Protein AF-A0A0B8QJV4-F1 (afdb_monomer)

Structure (mmCIF, N/CA/C/O backbone):
data_AF-A0A0B8QJV4-F1
#
_entry.id   AF-A0A0B8QJV4-F1
#
loop_
_atom_site.group_PDB
_atom_site.id
_atom_site.type_symbol
_atom_site.label_atom_id
_atom_site.label_alt_id
_atom_site.label_comp_id
_atom_site.label_asym_id
_atom_site.label_entity_id
_atom_site.label_seq_id
_atom_site.pdbx_PDB_ins_code
_atom_site.Cartn_x
_atom_site.Cartn_y
_atom_site.Cartn_z
_atom_site.occupancy
_atom_site.B_iso_or_equiv
_atom_site.auth_seq_id
_atom_site.auth_comp_id
_atom_site.auth_asym_id
_atom_site.auth_atom_id
_atom_site.pdbx_PDB_model_num
ATOM 1 N N . MET A 1 1 ? -22.226 -3.218 5.745 1.00 77.12 1 MET A N 1
ATOM 2 C CA . MET A 1 1 ? -21.005 -3.926 5.302 1.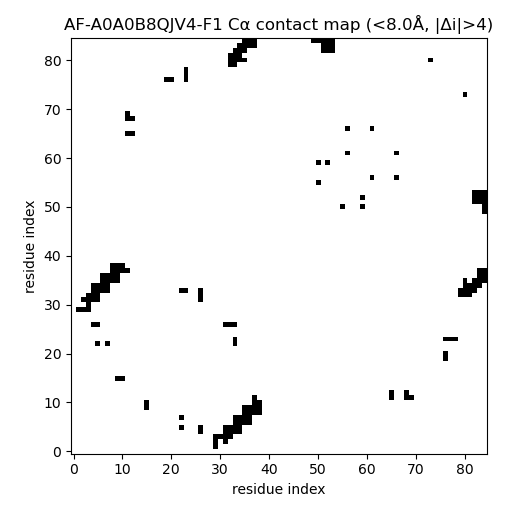00 77.12 1 MET A CA 1
ATOM 3 C C . MET A 1 1 ? -19.900 -2.892 5.170 1.00 77.12 1 MET A C 1
ATOM 5 O O . MET A 1 1 ? -20.178 -1.844 4.602 1.00 77.12 1 MET A O 1
ATOM 9 N N . LYS A 1 2 ? -18.712 -3.140 5.733 1.00 88.50 2 LYS A N 1
ATOM 10 C CA . LYS A 1 2 ? -17.520 -2.292 5.554 1.00 88.50 2 LYS A CA 1
ATOM 11 C C . LYS A 1 2 ? -16.503 -3.034 4.685 1.00 88.50 2 LYS A C 1
ATOM 13 O O . LYS A 1 2 ? -16.479 -4.265 4.733 1.00 88.50 2 LYS A O 1
ATOM 18 N N . TYR A 1 3 ? -15.711 -2.314 3.891 1.00 94.81 3 TYR A N 1
ATOM 19 C CA . TYR A 1 3 ? -14.579 -2.934 3.200 1.00 94.81 3 TYR A CA 1
ATOM 20 C C . TYR A 1 3 ? -13.567 -3.409 4.241 1.00 94.81 3 TYR A C 1
ATOM 22 O O . TYR A 1 3 ? -13.346 -2.715 5.228 1.00 94.81 3 TYR A O 1
ATOM 30 N N . GLN A 1 4 ? -13.005 -4.596 4.026 1.00 96.06 4 GLN A N 1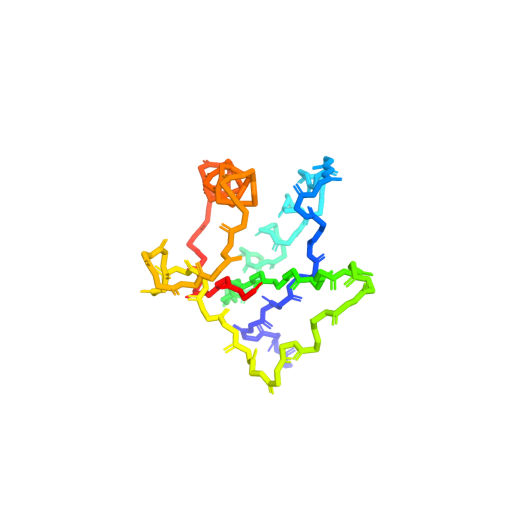
ATOM 31 C CA . GLN A 1 4 ? -11.979 -5.171 4.903 1.00 96.06 4 GLN A CA 1
ATOM 32 C C . GLN A 1 4 ? -10.571 -4.973 4.334 1.00 96.06 4 GLN A C 1
ATOM 34 O O . GLN A 1 4 ? -9.602 -4.996 5.080 1.00 96.06 4 GLN A O 1
ATOM 39 N N . HIS A 1 5 ? -10.468 -4.742 3.023 1.00 97.12 5 HIS A N 1
ATOM 40 C CA . HIS A 1 5 ? -9.208 -4.579 2.311 1.00 97.12 5 HIS A CA 1
ATOM 41 C C . HIS A 1 5 ? -9.394 -3.583 1.170 1.00 97.12 5 HIS A C 1
ATOM 43 O O . HIS A 1 5 ? -10.364 -3.667 0.413 1.00 97.12 5 HIS A O 1
ATOM 49 N N . ILE A 1 6 ? -8.479 -2.626 1.071 1.00 96.25 6 ILE A N 1
ATOM 50 C CA . ILE A 1 6 ? -8.368 -1.658 -0.011 1.00 96.25 6 ILE A CA 1
ATOM 51 C C . ILE A 1 6 ? -7.131 -2.018 -0.838 1.00 96.25 6 ILE A C 1
ATOM 53 O O . ILE A 1 6 ? -6.022 -2.060 -0.312 1.00 96.25 6 ILE A O 1
ATOM 57 N N . LEU A 1 7 ? -7.327 -2.248 -2.136 1.00 96.00 7 LEU A N 1
ATOM 58 C CA . LEU A 1 7 ? -6.250 -2.391 -3.111 1.00 96.00 7 LEU A CA 1
ATOM 59 C C . LEU A 1 7 ? -6.194 -1.135 -3.976 1.00 96.00 7 LEU A C 1
ATOM 61 O O . LEU A 1 7 ? -7.214 -0.726 -4.534 1.00 96.00 7 LEU A O 1
ATOM 65 N N . VAL A 1 8 ? -5.015 -0.529 -4.091 1.00 94.75 8 VAL A N 1
ATOM 66 C CA . VAL A 1 8 ? -4.823 0.701 -4.865 1.00 94.75 8 VAL A CA 1
ATOM 67 C C . VAL A 1 8 ? -3.797 0.477 -5.963 1.00 94.75 8 VAL A C 1
ATOM 69 O O . VAL A 1 8 ? -2.671 0.066 -5.691 1.00 94.75 8 VAL A O 1
ATOM 72 N N . ALA A 1 9 ? -4.190 0.776 -7.200 1.00 91.75 9 ALA A N 1
ATOM 73 C CA . ALA A 1 9 ? -3.278 0.777 -8.331 1.00 91.75 9 ALA A CA 1
ATOM 74 C C . ALA A 1 9 ? -2.437 2.059 -8.323 1.00 91.75 9 ALA A C 1
ATOM 76 O O . ALA A 1 9 ? -2.999 3.158 -8.348 1.00 91.75 9 ALA A O 1
ATOM 77 N N . LEU A 1 10 ? -1.114 1.917 -8.271 1.00 89.25 10 LEU A N 1
ATOM 78 C CA . LEU A 1 10 ? -0.160 3.020 -8.260 1.00 89.25 10 LEU A CA 1
ATOM 79 C C . LEU A 1 10 ? 0.732 2.970 -9.501 1.00 89.25 10 LEU A C 1
ATOM 81 O O . LEU A 1 10 ? 1.149 1.909 -9.967 1.00 89.25 10 LEU A O 1
ATOM 85 N N . GLU A 1 11 ? 1.072 4.149 -10.001 1.00 84.62 11 GLU A N 1
ATOM 86 C CA . GLU A 1 11 ? 2.158 4.304 -10.958 1.00 84.62 11 GLU A CA 1
ATOM 87 C C . GLU A 1 11 ? 3.474 4.429 -10.176 1.00 84.62 11 GLU A C 1
ATOM 89 O O . GLU A 1 11 ? 3.567 5.254 -9.264 1.00 84.62 11 GLU A O 1
ATOM 94 N N . LEU A 1 12 ? 4.484 3.610 -10.493 1.00 79.06 12 LEU A N 1
ATOM 95 C CA . LEU A 1 12 ? 5.795 3.715 -9.834 1.00 79.06 12 LEU A CA 1
ATOM 96 C C . LEU A 1 12 ? 6.570 4.934 -10.341 1.00 79.06 12 LEU A C 1
ATOM 98 O O . LEU A 1 12 ? 7.388 5.503 -9.617 1.00 79.06 12 LEU A O 1
ATOM 102 N N . GLU A 1 13 ? 6.320 5.350 -11.583 1.00 73.81 13 GLU A N 1
ATOM 103 C CA . GLU A 1 13 ? 6.932 6.532 -12.182 1.00 73.81 13 GLU A CA 1
ATOM 104 C C . GLU A 1 13 ? 5.996 7.751 -12.096 1.00 73.81 13 GLU A C 1
ATOM 106 O O . GLU A 1 13 ? 5.479 8.234 -13.100 1.00 73.81 13 GLU A O 1
ATOM 111 N N . GLY A 1 14 ? 5.772 8.284 -10.891 1.00 72.88 14 GLY A N 1
ATOM 112 C CA . GLY A 1 14 ? 4.957 9.491 -10.721 1.00 72.88 14 GLY A CA 1
ATOM 113 C C . GLY A 1 14 ? 4.765 9.937 -9.274 1.00 72.88 14 GLY A C 1
ATOM 114 O O . GLY A 1 14 ? 5.166 9.256 -8.333 1.00 72.88 14 GLY A O 1
ATOM 115 N N . GLU A 1 15 ? 4.136 11.100 -9.089 1.00 80.38 15 GLU A N 1
ATOM 116 C CA . GLU A 1 15 ? 3.682 11.527 -7.763 1.00 80.38 15 GLU A CA 1
ATOM 117 C C . GLU A 1 15 ? 2.337 10.876 -7.424 1.00 80.38 15 GLU A C 1
ATOM 119 O O . GLU A 1 15 ? 1.282 11.290 -7.904 1.00 80.38 15 GLU A O 1
ATOM 124 N N . CYS A 1 16 ? 2.380 9.863 -6.558 1.00 88.75 16 CYS A N 1
ATOM 125 C CA . CYS A 1 16 ? 1.203 9.119 -6.103 1.00 88.75 16 CYS A CA 1
ATOM 126 C C . CYS A 1 16 ? 0.740 9.505 -4.685 1.00 88.75 16 CYS A C 1
ATOM 128 O O . CYS A 1 16 ? -0.220 8.927 -4.175 1.00 88.75 16 CYS A O 1
ATOM 130 N N . ASN A 1 17 ? 1.377 10.499 -4.053 1.00 90.81 17 ASN A N 1
ATOM 131 C CA . ASN A 1 17 ? 1.162 10.862 -2.644 1.00 90.81 17 ASN A CA 1
ATOM 132 C C . ASN A 1 17 ? -0.309 11.145 -2.319 1.00 90.81 17 ASN A C 1
ATOM 134 O O . ASN A 1 17 ? -0.836 10.605 -1.357 1.00 90.81 17 ASN A O 1
ATOM 138 N N . VAL A 1 18 ? -1.014 11.898 -3.171 1.00 92.88 18 VAL A N 1
ATOM 139 C CA . VAL A 1 18 ? -2.442 12.216 -2.966 1.00 92.88 18 VAL A CA 1
ATOM 140 C C . VAL A 1 18 ? -3.310 10.953 -2.933 1.00 92.88 18 VAL A C 1
ATOM 142 O O . VAL A 1 18 ? -4.280 10.871 -2.173 1.00 92.88 18 VAL A O 1
ATOM 145 N N . LEU A 1 19 ? -2.978 9.960 -3.762 1.00 93.44 19 LEU A N 1
ATOM 146 C CA . LEU A 1 19 ? -3.711 8.702 -3.828 1.00 93.44 19 LEU A CA 1
ATOM 147 C C . LEU A 1 19 ? -3.404 7.830 -2.604 1.00 93.44 19 LEU A C 1
ATOM 149 O O . LEU A 1 19 ? -4.332 7.279 -2.008 1.00 93.44 19 LEU A O 1
ATOM 153 N N . ILE A 1 20 ? -2.135 7.789 -2.186 1.00 94.56 20 ILE A N 1
ATOM 154 C CA . ILE A 1 20 ? -1.689 7.124 -0.955 1.00 94.56 20 ILE A CA 1
ATOM 155 C C . ILE A 1 20 ? -2.382 7.744 0.266 1.00 94.56 20 ILE A C 1
ATOM 157 O O . ILE A 1 20 ? -3.007 7.026 1.043 1.00 94.56 20 ILE A O 1
ATOM 161 N N . ASP A 1 21 ? -2.369 9.070 0.403 1.00 95.62 21 ASP A N 1
ATOM 162 C CA . ASP A 1 21 ? -2.973 9.789 1.530 1.00 95.62 21 ASP A CA 1
ATOM 163 C C . ASP A 1 21 ? -4.475 9.502 1.643 1.00 95.62 21 ASP A C 1
AT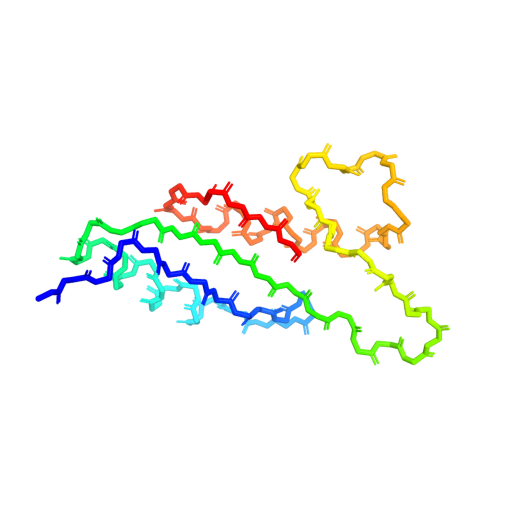OM 165 O O . ASP A 1 21 ? -5.005 9.262 2.737 1.00 95.62 21 ASP A O 1
ATOM 169 N N . ARG A 1 22 ? -5.179 9.487 0.503 1.00 95.88 22 ARG A N 1
ATOM 170 C CA . ARG A 1 22 ? -6.607 9.161 0.456 1.00 95.88 22 ARG A CA 1
ATOM 171 C C . ARG A 1 22 ? -6.855 7.705 0.842 1.00 95.88 22 ARG A C 1
ATOM 173 O O . ARG A 1 22 ? -7.762 7.448 1.632 1.00 95.88 22 ARG A O 1
ATOM 180 N N . ALA A 1 23 ? -6.059 6.774 0.327 1.00 95.88 23 ALA A N 1
ATOM 181 C CA . ALA A 1 23 ? -6.187 5.357 0.639 1.00 95.88 23 ALA A CA 1
ATOM 182 C C . ALA A 1 23 ? -5.951 5.079 2.127 1.00 95.88 23 ALA A C 1
ATOM 184 O O . ALA A 1 23 ? -6.776 4.434 2.770 1.00 95.88 23 ALA A O 1
ATOM 185 N N . VAL A 1 24 ? -4.890 5.657 2.695 1.00 96.69 24 VAL A N 1
ATOM 186 C CA . VAL A 1 24 ? -4.572 5.577 4.125 1.00 96.69 24 VAL A CA 1
ATOM 187 C C . VAL A 1 24 ? -5.698 6.165 4.971 1.00 96.69 24 VAL A C 1
ATOM 189 O O . VAL A 1 24 ? -6.103 5.564 5.965 1.00 96.69 24 VAL A O 1
ATOM 192 N N . SER A 1 25 ? -6.239 7.321 4.581 1.00 96.81 25 SER A N 1
ATOM 193 C CA . SER A 1 25 ? -7.350 7.952 5.301 1.00 96.81 25 SER A CA 1
ATOM 194 C C . SER A 1 25 ? -8.601 7.069 5.299 1.00 96.81 25 SER A C 1
ATOM 196 O O . SER A 1 25 ? -9.253 6.918 6.332 1.00 96.81 25 SER A O 1
ATOM 198 N N . MET A 1 26 ? -8.919 6.449 4.159 1.00 95.50 26 MET A N 1
ATOM 199 C CA . MET A 1 26 ? -10.048 5.525 4.039 1.00 95.50 26 MET A CA 1
ATOM 200 C C . MET A 1 26 ? -9.829 4.248 4.854 1.00 95.50 26 MET A C 1
ATOM 202 O O . MET A 1 26 ? -10.726 3.867 5.601 1.00 95.50 26 MET A O 1
ATOM 206 N N . ALA A 1 27 ? -8.645 3.635 4.761 1.00 96.62 27 ALA A N 1
ATOM 207 C CA . ALA A 1 27 ? -8.271 2.434 5.506 1.00 96.62 27 ALA A CA 1
ATOM 208 C C . ALA A 1 27 ? -8.377 2.657 7.021 1.00 96.62 27 ALA A C 1
ATOM 210 O O . ALA A 1 27 ? -9.013 1.870 7.718 1.00 96.62 27 ALA A O 1
ATOM 211 N N . LYS A 1 28 ? -7.861 3.789 7.520 1.00 95.75 28 LYS A N 1
ATOM 212 C CA . LYS A 1 28 ? -7.969 4.185 8.935 1.00 95.75 28 LYS A CA 1
ATOM 213 C C . LYS A 1 28 ? -9.415 4.388 9.383 1.00 95.75 28 LYS A C 1
ATOM 215 O O . LYS A 1 28 ? -9.762 3.993 10.490 1.00 95.75 28 LYS A O 1
ATOM 220 N N . LEU A 1 29 ? -10.260 4.995 8.546 1.00 95.75 29 LEU A N 1
ATOM 221 C CA . LEU A 1 29 ? -11.654 5.290 8.896 1.00 95.75 29 LEU A CA 1
ATOM 222 C C . LEU A 1 29 ? -12.487 4.021 9.120 1.00 95.75 29 LEU A C 1
ATOM 224 O O . LEU A 1 29 ? -13.388 4.019 9.957 1.00 95.75 29 LEU A O 1
ATOM 228 N N . ILE A 1 30 ? -12.214 2.965 8.354 1.00 95.38 30 ILE A N 1
ATOM 229 C CA . ILE A 1 30 ? -13.004 1.727 8.386 1.00 95.38 30 ILE A CA 1
ATOM 230 C C . ILE A 1 30 ? -12.255 0.540 8.993 1.00 95.38 30 ILE A C 1
ATOM 232 O O . ILE A 1 30 ? -12.832 -0.547 9.065 1.00 95.38 30 ILE A O 1
ATOM 236 N N . ASP A 1 31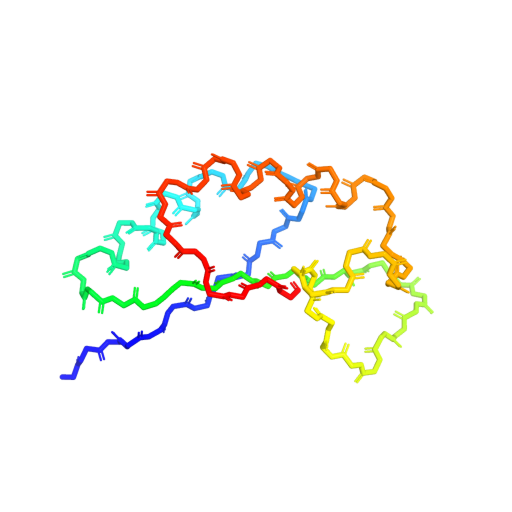 ? -11.024 0.749 9.462 1.00 95.06 31 ASP A N 1
ATOM 237 C CA . ASP A 1 31 ? -10.137 -0.294 9.980 1.00 95.06 31 ASP A CA 1
ATOM 238 C C . ASP A 1 31 ? -10.000 -1.447 8.970 1.00 95.06 31 ASP A C 1
ATOM 240 O O . ASP A 1 31 ? -10.473 -2.562 9.199 1.00 95.06 31 ASP A O 1
ATOM 244 N N . ALA A 1 32 ? -9.471 -1.111 7.790 1.00 96.81 32 ALA A N 1
ATOM 245 C CA . ALA A 1 32 ? -9.255 -2.027 6.673 1.00 96.81 32 ALA A CA 1
ATOM 246 C C . ALA A 1 32 ? -7.774 -2.149 6.326 1.00 96.81 32 ALA A C 1
ATOM 248 O O . ALA A 1 32 ? -7.022 -1.184 6.412 1.00 96.81 32 ALA A O 1
ATOM 249 N N . GLN A 1 33 ? -7.399 -3.319 5.828 1.00 97.50 33 GLN A N 1
ATOM 250 C CA . GLN A 1 33 ? -6.087 -3.584 5.257 1.00 97.50 33 GLN A CA 1
ATOM 251 C C . GLN A 1 33 ? -5.833 -2.745 4.000 1.00 97.50 33 GLN A C 1
ATOM 253 O O . GLN A 1 33 ? -6.771 -2.383 3.281 1.00 97.50 33 GLN A O 1
ATOM 258 N N . LEU A 1 34 ? -4.561 -2.466 3.714 1.00 96.19 34 LEU A N 1
ATOM 259 C CA . LEU A 1 34 ? -4.135 -1.690 2.552 1.00 96.19 34 LEU A CA 1
ATOM 260 C C . LEU A 1 34 ? -3.049 -2.440 1.776 1.00 96.19 34 LEU A C 1
ATOM 262 O O . LEU A 1 34 ? -2.039 -2.837 2.349 1.00 96.19 34 LEU A O 1
ATOM 266 N N . SER A 1 35 ? -3.251 -2.596 0.470 1.00 94.94 35 SER A N 1
ATOM 267 C CA . SER A 1 35 ? -2.263 -3.142 -0.466 1.00 94.94 35 SER A CA 1
ATOM 268 C C . SER A 1 35 ? -2.132 -2.253 -1.694 1.00 94.94 35 SER A C 1
ATOM 270 O O . SER A 1 35 ? -3.064 -1.527 -2.061 1.00 94.94 35 SER A O 1
ATOM 272 N N . PHE A 1 36 ? -0.985 -2.351 -2.356 1.00 92.88 36 PHE A N 1
ATOM 273 C CA . PHE A 1 36 ? -0.697 -1.644 -3.597 1.00 92.88 36 PHE A CA 1
ATOM 274 C C . PHE A 1 36 ? -0.458 -2.618 -4.748 1.00 92.88 36 PHE A C 1
ATOM 276 O O . PHE A 1 36 ? -0.007 -3.740 -4.541 1.00 92.88 36 PHE A O 1
ATOM 283 N N . VAL A 1 37 ? -0.784 -2.186 -5.963 1.00 89.19 37 VAL A N 1
ATOM 284 C CA . VAL A 1 37 ? -0.445 -2.901 -7.197 1.00 89.19 37 VAL A CA 1
ATOM 285 C C . VAL A 1 37 ? 0.092 -1.919 -8.226 1.00 89.19 37 VAL A C 1
ATOM 287 O O . VAL A 1 37 ? -0.491 -0.854 -8.428 1.00 89.19 37 VAL A O 1
ATOM 290 N N . HIS A 1 38 ? 1.185 -2.265 -8.885 1.00 85.69 38 HIS A N 1
ATOM 291 C CA . HIS A 1 38 ? 1.688 -1.569 -10.055 1.00 85.69 38 HIS A CA 1
ATOM 292 C C . HIS A 1 38 ? 1.529 -2.448 -11.296 1.00 85.69 38 HIS A C 1
ATOM 294 O O . HIS A 1 38 ? 1.766 -3.650 -11.266 1.00 85.69 38 HIS A O 1
ATOM 300 N N . ILE A 1 39 ? 1.120 -1.841 -12.408 1.00 79.00 39 ILE A N 1
ATOM 301 C CA . ILE A 1 39 ? 0.994 -2.530 -13.692 1.00 79.00 39 ILE A CA 1
ATOM 302 C C . ILE A 1 39 ? 2.018 -1.902 -14.635 1.00 79.00 39 ILE A C 1
ATOM 304 O O . ILE A 1 39 ? 1.807 -0.787 -15.110 1.00 79.00 39 ILE A O 1
ATOM 308 N N . ASP A 1 40 ? 3.118 -2.612 -14.906 1.00 73.12 40 ASP A N 1
ATOM 309 C CA . ASP A 1 40 ? 4.114 -2.161 -15.882 1.00 73.12 40 ASP A CA 1
ATOM 310 C C . ASP A 1 40 ? 3.505 -2.256 -17.294 1.00 73.12 40 ASP A C 1
ATOM 312 O O . ASP A 1 40 ? 3.273 -3.338 -17.834 1.00 73.12 40 ASP A O 1
ATOM 316 N N . GLY A 1 41 ? 3.202 -1.098 -17.883 1.00 65.50 41 GLY A N 1
ATOM 317 C CA . GLY A 1 41 ? 2.662 -0.978 -19.237 1.00 65.50 41 GLY A CA 1
ATOM 318 C C . GLY A 1 41 ? 3.715 -1.071 -20.347 1.00 65.50 41 GLY A C 1
ATOM 319 O O . GLY A 1 41 ? 3.377 -0.854 -21.513 1.00 65.50 41 GLY A O 1
ATOM 320 N N . SER A 1 42 ? 4.990 -1.337 -20.032 1.00 62.38 42 SER A N 1
ATOM 321 C CA . SER A 1 42 ? 6.030 -1.444 -21.054 1.00 62.38 42 SER A CA 1
ATOM 322 C C . SER A 1 42 ? 5.806 -2.680 -21.935 1.00 62.38 42 SER A C 1
ATOM 324 O O . SER A 1 42 ? 5.950 -3.831 -21.534 1.00 62.38 42 SER A O 1
ATOM 326 N N . HIS A 1 43 ? 5.403 -2.421 -23.181 1.00 51.81 43 HIS A N 1
ATOM 327 C CA . HIS A 1 43 ? 5.180 -3.428 -24.211 1.00 51.81 43 HIS A CA 1
ATOM 328 C C . HIS A 1 43 ? 6.443 -4.279 -24.426 1.00 51.81 43 HIS A C 1
ATOM 330 O O . HIS A 1 43 ? 7.402 -3.810 -25.037 1.00 51.81 43 HIS A O 1
ATOM 336 N N . GLY A 1 44 ? 6.446 -5.533 -23.972 1.00 53.75 44 GLY A N 1
ATOM 337 C CA . GLY A 1 44 ? 7.507 -6.474 -24.341 1.00 53.75 44 GLY A CA 1
ATOM 338 C C . GLY A 1 44 ? 7.506 -7.792 -23.581 1.00 53.75 44 GLY A C 1
ATOM 339 O O . GLY A 1 44 ? 7.627 -8.841 -24.206 1.00 53.75 44 GLY A O 1
ATOM 340 N N . GLU A 1 45 ? 7.309 -7.763 -22.265 1.00 56.84 45 GLU A N 1
ATOM 341 C CA . GLU A 1 45 ? 7.359 -8.972 -21.439 1.00 56.84 45 GLU A CA 1
ATOM 342 C C . GLU A 1 45 ? 6.045 -9.116 -20.676 1.00 56.84 45 GLU A C 1
ATOM 344 O O . GLU A 1 45 ? 5.779 -8.428 -19.696 1.00 56.84 45 GLU A O 1
ATOM 349 N N . ILE A 1 46 ? 5.172 -9.987 -21.186 1.00 56.41 46 ILE A N 1
ATOM 350 C CA . ILE A 1 46 ? 3.968 -10.408 -20.472 1.00 56.41 46 ILE A CA 1
ATOM 351 C C . ILE A 1 46 ? 4.460 -11.206 -19.265 1.00 56.41 46 ILE A C 1
ATOM 353 O O . ILE A 1 46 ? 4.858 -12.358 -19.430 1.00 56.41 46 ILE A O 1
ATOM 357 N N . TYR A 1 47 ? 4.449 -10.612 -18.074 1.00 59.31 47 TYR A N 1
ATOM 358 C CA . TYR A 1 47 ? 4.597 -11.374 -16.839 1.00 59.31 47 TYR A CA 1
ATOM 359 C C . TYR A 1 47 ? 3.323 -12.212 -16.664 1.00 59.31 47 TYR A C 1
ATOM 361 O O . TYR A 1 47 ? 2.240 -11.640 -16.524 1.00 59.31 47 TYR A O 1
ATOM 369 N N . PRO A 1 48 ? 3.401 -13.555 -16.733 1.00 61.16 48 PRO A N 1
ATOM 370 C CA . PRO A 1 48 ? 2.216 -14.400 -16.606 1.00 61.16 48 PRO A CA 1
ATOM 371 C C . PRO A 1 48 ? 1.701 -14.462 -15.162 1.00 61.16 48 PRO A C 1
ATOM 373 O O . PRO A 1 48 ? 0.596 -14.950 -14.931 1.00 61.16 48 PRO A O 1
ATOM 376 N N . GLU A 1 49 ? 2.490 -13.982 -14.199 1.00 66.00 49 GLU A N 1
ATOM 377 C CA . GLU A 1 49 ? 2.252 -14.152 -12.772 1.00 66.00 49 GLU A CA 1
ATOM 378 C C . GLU A 1 49 ? 2.278 -12.816 -12.027 1.00 66.00 49 GLU A C 1
ATOM 380 O O . GLU A 1 49 ? 3.002 -11.886 -12.385 1.00 66.00 49 GLU A O 1
ATOM 385 N N . LEU A 1 50 ? 1.465 -12.748 -10.971 1.00 73.19 50 LEU A N 1
ATOM 386 C CA . LEU A 1 50 ? 1.492 -11.680 -9.982 1.00 73.19 50 LEU A CA 1
ATOM 387 C C . LEU A 1 50 ? 2.768 -11.834 -9.149 1.00 73.19 50 LEU A C 1
ATOM 389 O O . LEU A 1 50 ? 2.966 -12.872 -8.516 1.00 73.19 50 LEU A O 1
ATOM 393 N N . VAL A 1 51 ? 3.623 -10.817 -9.142 1.00 75.31 51 VAL A N 1
ATOM 394 C CA . VAL A 1 51 ? 4.893 -10.847 -8.411 1.00 75.31 51 VAL A CA 1
ATOM 395 C C . VAL A 1 51 ? 4.722 -10.079 -7.108 1.00 75.31 51 VAL A C 1
ATOM 397 O O . VAL A 1 51 ? 4.389 -8.906 -7.136 1.00 75.31 51 VAL A O 1
ATOM 400 N N . ASP A 1 52 ? 4.949 -10.712 -5.956 1.00 76.62 52 ASP A N 1
ATOM 401 C CA . ASP A 1 52 ? 4.998 -9.982 -4.683 1.00 76.62 52 ASP A CA 1
ATOM 402 C C . ASP A 1 52 ? 6.359 -9.292 -4.544 1.00 76.62 52 ASP A C 1
ATOM 404 O O . ASP A 1 52 ? 7.386 -9.937 -4.303 1.00 76.62 52 ASP A O 1
ATOM 408 N N . LEU A 1 53 ? 6.366 -7.970 -4.708 1.00 73.25 53 LEU A N 1
ATOM 409 C CA . LEU A 1 53 ? 7.567 -7.139 -4.701 1.00 73.25 53 LEU A CA 1
ATOM 410 C C . LEU A 1 53 ? 8.205 -7.046 -3.308 1.00 73.25 53 LEU A C 1
ATOM 412 O O . LEU A 1 53 ? 9.408 -6.798 -3.211 1.00 73.25 53 LEU A O 1
ATOM 416 N N . GLN A 1 54 ? 7.440 -7.270 -2.231 1.00 69.56 54 GLN A N 1
ATOM 417 C CA . GLN A 1 54 ? 7.993 -7.312 -0.875 1.00 69.56 54 GLN A CA 1
ATOM 418 C C . GLN A 1 54 ? 8.764 -8.616 -0.627 1.00 69.56 54 GLN A C 1
ATOM 420 O O . GLN A 1 54 ? 9.825 -8.592 -0.004 1.00 69.56 54 GLN A O 1
ATOM 425 N N . ALA A 1 55 ? 8.263 -9.747 -1.134 1.00 67.62 55 ALA A N 1
ATOM 426 C CA . ALA A 1 55 ? 8.883 -11.059 -0.930 1.00 67.62 55 ALA A CA 1
ATOM 427 C C . ALA A 1 55 ? 10.038 -11.356 -1.905 1.00 67.62 55 ALA A C 1
ATOM 429 O O . ALA A 1 55 ? 10.995 -12.038 -1.541 1.00 67.62 55 ALA A O 1
ATOM 430 N N . SER A 1 56 ? 9.969 -10.844 -3.138 1.00 61.00 56 SER A N 1
ATOM 431 C CA . SER A 1 56 ? 10.862 -11.230 -4.246 1.00 61.00 56 SER A CA 1
ATOM 432 C C . SER A 1 56 ? 11.888 -10.161 -4.643 1.00 61.00 56 SER A C 1
ATOM 434 O O . SER A 1 56 ? 12.463 -10.218 -5.730 1.00 61.00 56 SER A O 1
ATOM 436 N N . TYR A 1 57 ? 12.182 -9.218 -3.738 1.00 56.94 57 TYR A N 1
ATOM 437 C CA . TYR A 1 57 ? 13.096 -8.082 -3.949 1.00 56.94 57 TYR A CA 1
ATOM 438 C C . TYR A 1 57 ? 14.454 -8.450 -4.589 1.00 56.94 57 TYR A C 1
ATOM 440 O O . TYR A 1 57 ? 15.069 -7.618 -5.251 1.00 56.94 57 TYR A O 1
ATOM 448 N N . HIS A 1 58 ? 14.936 -9.684 -4.393 1.00 54.94 58 HIS A N 1
ATOM 449 C CA . HIS A 1 58 ? 16.214 -10.175 -4.926 1.00 54.94 58 HIS A CA 1
ATOM 450 C C . HIS A 1 58 ? 16.106 -11.049 -6.188 1.00 54.94 58 HIS A C 1
ATOM 452 O O . HIS A 1 58 ? 17.133 -11.319 -6.808 1.00 54.94 58 HIS A O 1
ATOM 458 N N . GLU A 1 59 ? 14.910 -11.506 -6.565 1.00 53.28 59 GLU A N 1
ATOM 459 C CA . GLU A 1 59 ? 14.726 -12.552 -7.587 1.00 53.28 59 GLU A CA 1
ATOM 460 C C . GLU A 1 59 ? 13.943 -12.078 -8.814 1.00 53.28 59 GLU A C 1
ATOM 462 O O . GLU A 1 59 ? 14.104 -12.633 -9.901 1.00 53.28 59 GLU A O 1
ATOM 467 N N . ALA A 1 60 ? 13.125 -11.034 -8.675 1.00 57.38 60 ALA A N 1
ATOM 468 C CA . ALA A 1 60 ? 12.375 -10.501 -9.797 1.00 57.38 60 ALA A CA 1
ATOM 469 C C . ALA A 1 60 ? 13.278 -9.641 -10.710 1.00 57.38 60 ALA A C 1
ATOM 471 O O . ALA A 1 60 ? 14.123 -8.889 -10.211 1.00 57.38 60 ALA A O 1
ATOM 472 N N . PRO A 1 61 ? 13.090 -9.674 -12.044 1.00 58.66 61 PRO A N 1
ATOM 473 C CA . PRO A 1 61 ? 13.733 -8.770 -13.007 1.00 58.66 61 PRO A CA 1
ATOM 474 C C . PRO A 1 61 ? 13.195 -7.329 -12.891 1.00 58.66 61 PRO A C 1
ATOM 476 O O . PRO A 1 61 ? 12.867 -6.665 -13.873 1.00 58.66 61 PRO A O 1
ATOM 479 N N . LEU A 1 62 ? 13.093 -6.815 -11.668 1.00 63.16 62 LEU A N 1
ATOM 480 C CA . LEU A 1 62 ? 12.687 -5.451 -11.403 1.00 63.16 62 LEU A CA 1
ATOM 481 C C . LEU A 1 62 ? 13.838 -4.530 -11.771 1.00 63.16 62 LEU A C 1
ATOM 483 O O . LEU A 1 62 ? 14.980 -4.681 -11.326 1.00 63.16 62 LEU A O 1
ATOM 487 N N . LYS A 1 63 ? 13.530 -3.515 -12.574 1.00 67.69 63 LYS A N 1
ATOM 488 C CA . LYS A 1 63 ? 14.471 -2.429 -12.832 1.00 67.69 63 LYS A CA 1
ATOM 489 C C . LYS A 1 63 ? 14.837 -1.807 -11.480 1.00 67.69 63 LYS A C 1
ATOM 491 O O . LYS A 1 63 ? 13.957 -1.496 -10.682 1.00 67.69 63 LYS A O 1
ATOM 496 N N . LYS A 1 64 ? 16.128 -1.548 -11.243 1.00 70.88 64 LYS A N 1
ATOM 497 C CA . LYS A 1 64 ? 16.633 -0.883 -10.020 1.00 70.88 64 LYS A CA 1
ATOM 498 C C . LYS A 1 64 ? 15.826 0.375 -9.650 1.00 70.88 64 LYS A C 1
ATOM 500 O O . LYS A 1 64 ? 15.579 0.640 -8.480 1.00 70.88 64 LYS A O 1
ATOM 505 N N . ARG A 1 65 ? 15.363 1.114 -10.662 1.00 72.44 65 ARG A N 1
ATOM 506 C CA . ARG A 1 65 ? 14.503 2.293 -10.510 1.00 72.44 65 ARG A CA 1
ATOM 507 C C . ARG A 1 65 ? 13.137 1.969 -9.889 1.00 72.44 65 ARG A C 1
ATOM 509 O O . ARG A 1 65 ? 12.701 2.712 -9.019 1.00 72.44 65 ARG A O 1
ATOM 516 N N . SER A 1 66 ? 12.482 0.883 -10.300 1.00 75.75 66 SER A N 1
ATOM 517 C CA . SER A 1 66 ? 11.185 0.446 -9.756 1.00 75.75 66 SER A CA 1
ATOM 518 C C . SER A 1 66 ? 11.303 0.105 -8.274 1.00 75.75 66 SER A C 1
ATOM 520 O O . SER A 1 66 ? 10.473 0.516 -7.472 1.00 75.75 66 SER A O 1
ATOM 522 N N . VAL A 1 67 ? 12.400 -0.557 -7.906 1.00 76.50 67 VAL A N 1
ATOM 523 C CA . VAL A 1 67 ? 12.737 -0.894 -6.521 1.00 76.50 67 VAL A CA 1
ATOM 524 C C . VAL A 1 67 ? 12.960 0.358 -5.662 1.00 76.50 67 VAL A C 1
ATOM 526 O O . VAL A 1 67 ? 12.410 0.478 -4.570 1.00 76.50 67 VAL A O 1
ATOM 529 N N . GLU A 1 68 ? 13.728 1.330 -6.160 1.00 81.31 68 GLU A N 1
ATOM 530 C CA . GLU A 1 68 ? 13.947 2.603 -5.459 1.00 81.31 68 GLU 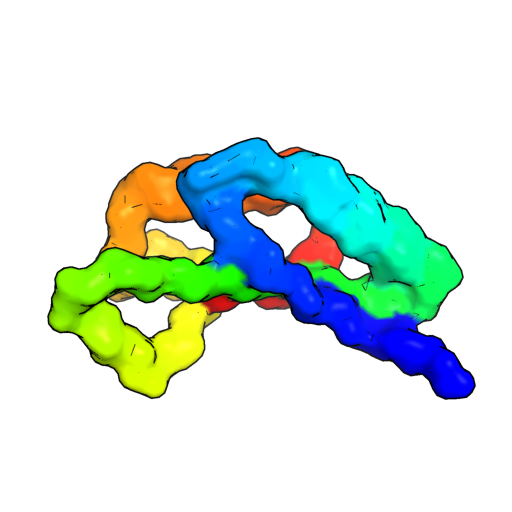A CA 1
ATOM 531 C C . GLU A 1 68 ? 12.641 3.386 -5.246 1.00 81.31 68 GLU A C 1
ATOM 533 O O . GLU A 1 68 ? 12.462 4.011 -4.202 1.00 81.31 68 GLU A O 1
ATOM 538 N N . GLN A 1 69 ? 11.724 3.359 -6.217 1.00 81.94 69 GLN A N 1
ATOM 539 C CA . GLN A 1 69 ? 10.416 4.010 -6.094 1.00 81.94 69 GLN A CA 1
ATOM 540 C C . GLN A 1 69 ? 9.493 3.273 -5.122 1.00 81.94 69 GLN A C 1
ATOM 542 O O . GLN A 1 69 ? 8.842 3.913 -4.300 1.00 81.94 69 GLN A O 1
ATOM 547 N N . LEU A 1 70 ? 9.490 1.938 -5.153 1.00 82.69 70 LEU A N 1
ATOM 548 C CA . LEU A 1 70 ? 8.757 1.112 -4.197 1.00 82.69 70 LEU A CA 1
ATOM 549 C C . LEU A 1 70 ? 9.155 1.450 -2.755 1.00 82.69 70 LEU A C 1
ATOM 551 O O . LEU A 1 70 ? 8.291 1.712 -1.922 1.00 82.69 70 LEU A O 1
ATOM 555 N N . ASN A 1 71 ? 10.462 1.523 -2.483 1.00 83.25 71 ASN A N 1
ATOM 556 C CA . ASN A 1 71 ? 10.972 1.871 -1.157 1.00 83.25 71 ASN A CA 1
ATOM 557 C C . ASN A 1 71 ? 10.498 3.260 -0.716 1.00 83.25 71 ASN A C 1
ATOM 559 O O . ASN A 1 71 ? 10.056 3.416 0.417 1.00 83.25 71 ASN A O 1
ATOM 563 N N . LYS A 1 72 ? 10.493 4.251 -1.617 1.00 87.56 72 LYS A N 1
ATOM 564 C CA . LYS A 1 72 ? 9.962 5.591 -1.313 1.00 87.56 72 LYS A CA 1
ATOM 565 C C . LYS A 1 72 ? 8.476 5.569 -0.973 1.00 87.56 72 LYS A C 1
ATOM 567 O O . LYS A 1 72 ? 8.061 6.264 -0.052 1.00 87.56 72 LYS A O 1
ATOM 572 N N . ILE A 1 73 ? 7.676 4.787 -1.701 1.00 87.81 73 ILE A N 1
ATOM 573 C CA . ILE A 1 73 ? 6.240 4.638 -1.429 1.00 87.81 73 ILE A CA 1
ATOM 574 C C . ILE A 1 73 ? 6.032 4.016 -0.047 1.00 87.81 73 ILE A C 1
ATOM 576 O O . ILE A 1 73 ? 5.226 4.525 0.731 1.00 87.81 73 ILE A O 1
ATOM 580 N N . VAL A 1 74 ? 6.773 2.954 0.278 1.00 86.69 74 VAL A N 1
ATOM 581 C CA . VAL A 1 74 ? 6.704 2.291 1.589 1.00 86.69 74 VAL A CA 1
ATOM 582 C C . VAL A 1 74 ? 7.117 3.244 2.710 1.00 86.69 74 VAL A C 1
ATOM 584 O O . VAL A 1 74 ? 6.381 3.384 3.679 1.00 86.69 74 VAL A O 1
ATOM 587 N N . GLU A 1 75 ? 8.246 3.942 2.563 1.00 88.31 75 GLU A N 1
ATOM 588 C CA . GLU A 1 75 ? 8.740 4.913 3.549 1.00 88.31 75 GLU A CA 1
ATOM 589 C C . GLU A 1 75 ? 7.773 6.087 3.754 1.00 88.31 75 GLU A C 1
ATOM 591 O O . GLU A 1 75 ? 7.592 6.556 4.878 1.00 88.31 75 GLU A O 1
ATOM 596 N N . TYR A 1 76 ? 7.133 6.561 2.682 1.00 90.94 76 TYR A N 1
ATOM 597 C CA . TYR A 1 76 ? 6.141 7.633 2.749 1.00 90.94 76 TYR A CA 1
ATOM 598 C C . TYR A 1 76 ? 4.832 7.170 3.405 1.00 90.94 76 TYR A C 1
ATOM 600 O O . TYR A 1 76 ? 4.175 7.934 4.119 1.00 90.94 76 TYR A O 1
ATOM 608 N N . THR A 1 77 ? 4.434 5.917 3.175 1.00 87.62 77 THR A N 1
ATOM 609 C CA . THR A 1 77 ? 3.159 5.384 3.656 1.00 87.62 77 THR A CA 1
ATOM 610 C C . THR A 1 77 ? 3.219 5.144 5.165 1.00 87.62 77 THR A C 1
ATOM 612 O O . THR A 1 77 ? 3.645 4.103 5.649 1.00 87.62 77 THR A O 1
ATOM 615 N N . ASN A 1 78 ? 2.725 6.104 5.946 1.00 85.25 78 ASN A N 1
ATOM 616 C CA . ASN A 1 78 ? 2.620 6.000 7.405 1.00 85.25 78 ASN A CA 1
ATOM 617 C C . ASN A 1 78 ? 1.394 5.156 7.851 1.00 85.25 78 ASN A C 1
ATOM 619 O O . ASN A 1 78 ? 0.502 5.631 8.576 1.00 85.25 78 ASN A O 1
ATOM 623 N N . TYR A 1 79 ? 1.301 3.929 7.326 1.00 91.44 79 TYR A N 1
ATOM 624 C CA . TYR A 1 79 ? 0.281 2.907 7.597 1.00 91.44 79 TYR A CA 1
ATOM 625 C C . TYR A 1 79 ? 0.803 1.521 7.159 1.00 91.44 79 TYR A C 1
ATOM 627 O O . TYR A 1 79 ? 1.500 1.461 6.148 1.00 91.44 79 TYR A O 1
ATOM 635 N N . PRO A 1 80 ? 0.494 0.414 7.867 1.00 92.44 80 PRO A N 1
ATOM 636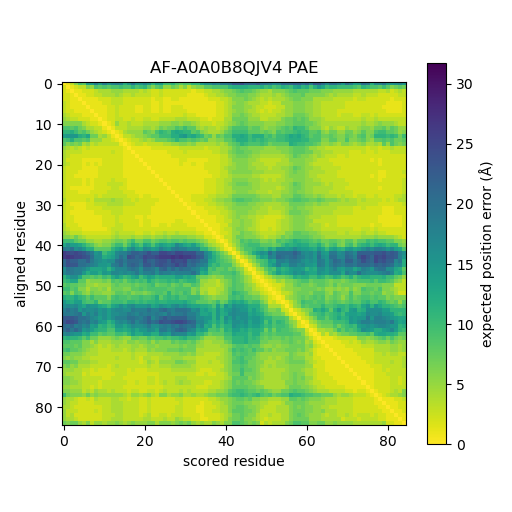 C CA . PRO A 1 80 ? 0.936 -0.918 7.454 1.00 92.44 80 PRO A CA 1
ATOM 637 C C . PRO A 1 80 ? 0.381 -1.297 6.074 1.00 92.44 80 PRO A C 1
ATOM 639 O O . PRO A 1 80 ? -0.822 -1.203 5.829 1.00 92.44 80 PRO A O 1
ATOM 642 N N . ILE A 1 81 ? 1.275 -1.732 5.187 1.00 92.12 81 ILE A N 1
ATOM 643 C CA . ILE A 1 81 ? 0.942 -2.244 3.856 1.00 92.12 81 ILE A CA 1
ATOM 644 C C . ILE A 1 81 ? 1.042 -3.769 3.904 1.00 92.12 81 ILE A C 1
ATOM 646 O O . ILE A 1 81 ? 2.107 -4.288 4.224 1.00 92.12 81 ILE A O 1
ATOM 650 N N . GLU A 1 82 ? -0.040 -4.469 3.564 1.00 92.94 82 GLU A N 1
ATOM 651 C CA . GLU A 1 82 ? -0.088 -5.940 3.576 1.00 92.94 82 GLU A CA 1
ATOM 652 C C . GLU A 1 82 ? 0.677 -6.556 2.403 1.00 92.94 82 GLU A C 1
ATOM 654 O O . GLU A 1 82 ? 1.422 -7.510 2.583 1.00 92.94 82 GLU A O 1
ATOM 659 N N . HIS A 1 83 ? 0.492 -6.009 1.197 1.00 89.69 83 HIS A N 1
ATOM 660 C CA . HIS A 1 83 ? 1.128 -6.518 -0.022 1.00 89.69 83 HIS A CA 1
ATOM 661 C C . HIS A 1 83 ? 1.423 -5.390 -1.001 1.00 89.69 83 HIS A C 1
ATOM 663 O O . HIS A 1 83 ? 0.654 -4.424 -1.086 1.00 89.69 83 HIS A O 1
ATOM 669 N N . ILE A 1 84 ? 2.499 -5.554 -1.770 1.00 87.12 84 ILE A N 1
ATOM 670 C CA . ILE A 1 84 ? 2.749 -4.755 -2.966 1.00 87.12 84 ILE A CA 1
ATOM 671 C C . ILE A 1 84 ? 3.057 -5.693 -4.127 1.00 87.12 84 I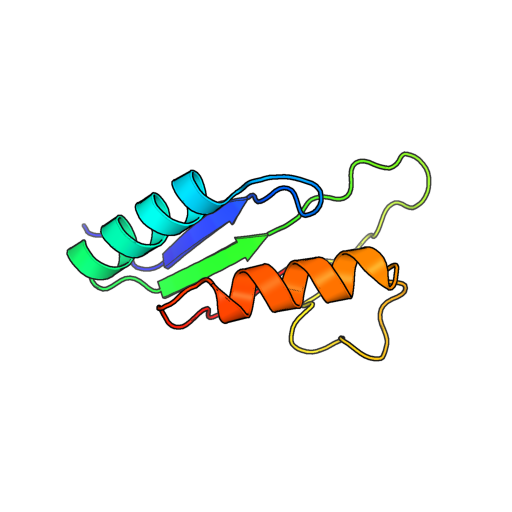LE A C 1
ATOM 673 O O . ILE A 1 84 ? 4.003 -6.476 -4.042 1.00 87.12 84 ILE A O 1
ATOM 677 N N . TRP A 1 85 ? 2.256 -5.589 -5.183 1.00 83.94 85 TRP A N 1
ATOM 678 C CA . TRP A 1 85 ? 2.405 -6.354 -6.419 1.00 83.94 85 TRP A CA 1
ATOM 679 C C . TRP A 1 85 ? 2.865 -5.488 -7.587 1.00 83.94 85 TRP A C 1
ATOM 681 O O . TRP A 1 85 ? 2.529 -4.281 -7.581 1.00 83.94 85 TRP A O 1
#

InterPro domains:
  IPR006016 UspA [PF00582] (3-70)
  IPR014729 Rossmann-like alpha/beta/alpha sandwich fold [G3DSA:3.40.50.620] (2-85)

Nearest PDB structures (foldseek):
  1jmv-assembly3_B  TM=8.750E-01  e=4.337E-05  Haemophilus influenzae
  1jmv-assembly3_A  TM=8.204E-01  e=4.337E-05  Haemophilus influenzae
  2pfs-assembly1_A-2  TM=6.523E-01  e=2.513E-03  Nitrosomonas europaea ATCC 19718
  3stc-assembly1_C  TM=5.270E-01  e=4.297E-01  Neisseria meningitidis MC58
  3cis-assembly4_H  TM=5.234E-01  e=7.383E-01  Mycobacterium tuberculosis

pLDDT: mean 81.69, std 13.77, range [51.81, 97.5]

Foldseek 3Di:
DFEQEDEEEDELPDPCLVVLVVQLVNCVVRVHAYAYEYDPPPPDDDPVDDDFCVVCVPPDPDDPSSNVSVVVSVVSRPDDHPTYD

Mean predicted aligned error: 6.32 Å

Secondary structure (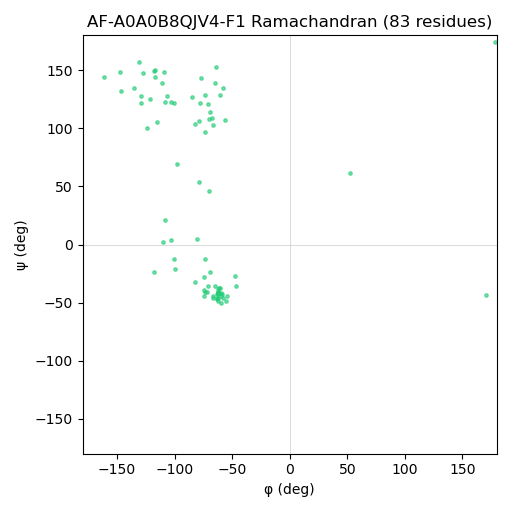DSSP, 8-state):
---SEEEEE--SSS--HHHHHHHHHHHHHHT-EEEEE-----TT----S---TTT-TTTS---HHHHHHHHHHHHH--S----B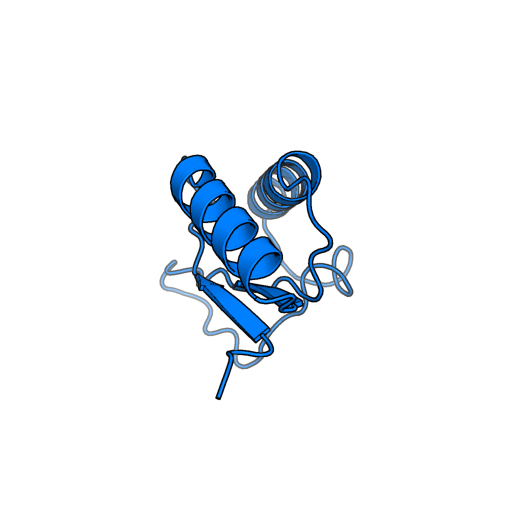-

Solvent-accessible surface area (backbone atoms only — not comparable to full-atom values): 5362 Å² total; per-residue (Å²): 140,77,67,60,63,46,78,42,83,46,64,70,90,61,93,48,60,72,60,50,55,51,50,52,54,52,23,66,75,60,71,25,46,35,31,41,33,51,77,85,80,69,88,83,69,86,72,94,64,91,53,50,54,77,82,36,72,88,74,55,95,64,54,70,66,56,54,56,36,50,51,49,53,55,72,66,45,94,59,81,68,80,47,40,58

Radius of gyration: 13.37 Å; Cα contacts (8 Å, |Δi|>4): 92; chains: 1; bounding box: 38×27×34 Å

Sequence (85 aa):
MKYQHILVALELEGECNVLIDRAVSMAKLIDAQLSFVHIDGSHGEIYPELVDLQASYHEAPLKKRSVEQLNKIVEYTNYPIEHIW

Organism: NCBI:txid1481914